Protein AF-A0A923D5C5-F1 (afdb_monomer)

Mean predicted aligned error: 6.02 Å

Secondary structure (DSSP, 8-state):
-HHHHHHHHHHHHHHHHHHHHHHHHHHHHHHHHT-GGG--HHHHHHHHHHHIIIIITTHHHHHHHHHHHHHHHHHHHHHHHHHTT-GGGHHHHHIIIIIIIIHHHHHHHHHHHHHHHHHHHHHHHHHHTTHHHHHH-

Radius of gyration: 23.1 Å; Cα contacts (8 Å, |Δi|>4): 32; chains: 1; bounding box: 54×30×65 Å

Sequence (137 aa):
MANVVENIGRVGIDMGHAFYDTLSFAGRVIMRMCDIKTYNSATRSVLLNQIYFTAVQTLPLFLIGSILFGSLLIGVVFKMIMDLGLLNYLGKILVGLLVIELAPLMTALLIALRSGSAINAEIAVMKVNREMRTLEA

Solvent-accessible surface area (backbone atoms only — not comparable to full-atom values): 7603 Å² total; per-residue (Å²): 111,68,71,59,56,49,51,52,50,48,52,52,52,52,51,52,50,53,49,50,53,52,51,54,49,52,51,53,52,56,58,47,70,70,39,76,84,58,71,42,74,68,49,50,55,52,52,51,50,50,48,43,57,62,52,58,69,42,42,66,62,50,52,56,48,48,53,56,53,47,54,53,48,51,54,53,52,50,51,54,35,54,78,69,69,43,63,94,46,45,68,61,51,48,45,52,49,48,59,64,47,44,45,54,51,54,51,53,50,51,50,50,57,56,44,53,57,50,52,52,52,52,53,51,49,37,58,75,72,42,52,64,60,66,76,75,107

Foldseek 3Di:
DVVVVVVVVVCVVVVVVVVVVVVVVVVVVVVLVPDPVCDDPVNVVVVVVLCCVLPVVCVVVVVVVCVVVLVVVLVVLVVVCVVVVNVVCSVVCSCVPVVVPVVVVVVVVSSCVVVVVVVVVVVVVCVVVVVVVVVVD

Structure (mmCIF, N/CA/C/O backbone):
data_AF-A0A923D5C5-F1
#
_entry.id   AF-A0A923D5C5-F1
#
loop_
_atom_site.group_PDB
_atom_site.id
_atom_site.type_symbol
_atom_site.label_atom_id
_atom_site.label_alt_id
_atom_site.label_comp_id
_atom_site.label_asym_id
_atom_site.label_entity_id
_atom_site.label_seq_id
_atom_site.pdbx_PDB_ins_code
_atom_site.Cartn_x
_atom_site.Cartn_y
_atom_site.Cartn_z
_atom_site.occupancy
_atom_site.B_iso_or_equiv
_atom_site.auth_seq_id
_atom_site.auth_comp_id
_atom_site.auth_asym_id
_atom_site.auth_atom_id
_atom_site.pdbx_PDB_model_num
ATOM 1 N N . MET A 1 1 ? -20.309 2.641 -39.464 1.00 61.09 1 MET A N 1
ATOM 2 C CA . MET A 1 1 ? -20.484 1.699 -38.334 1.00 61.09 1 MET A CA 1
ATOM 3 C C . MET A 1 1 ? -19.369 0.656 -38.257 1.00 61.09 1 MET A C 1
ATOM 5 O O . MET A 1 1 ? -18.892 0.427 -37.156 1.00 61.09 1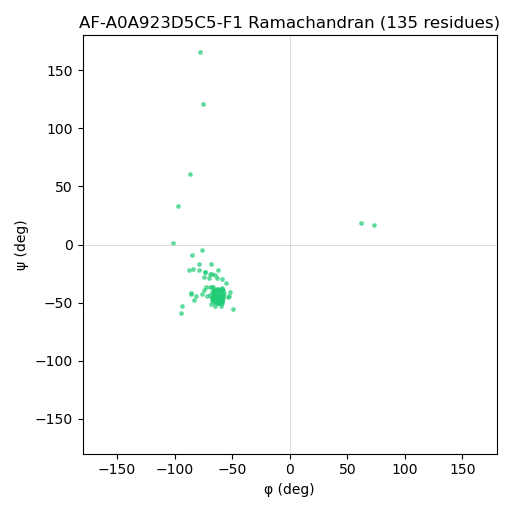 MET A O 1
ATOM 9 N N . ALA A 1 2 ? -18.890 0.096 -39.379 1.00 71.25 2 ALA A N 1
ATOM 10 C CA . ALA A 1 2 ? -17.775 -0.867 -39.396 1.00 71.25 2 ALA A CA 1
ATOM 11 C C . ALA A 1 2 ? -16.496 -0.366 -38.686 1.00 71.25 2 ALA A C 1
ATOM 13 O O . ALA A 1 2 ? -15.974 -1.061 -37.826 1.00 71.25 2 ALA A O 1
ATOM 14 N N . ASN A 1 3 ? -16.075 0.881 -38.929 1.00 81.62 3 ASN A N 1
ATOM 15 C CA . ASN A 1 3 ? -14.863 1.448 -38.310 1.00 81.62 3 ASN A CA 1
ATOM 16 C C . ASN A 1 3 ? -14.952 1.602 -36.778 1.00 81.62 3 ASN A C 1
ATOM 18 O O . ASN A 1 3 ? -13.935 1.594 -36.095 1.00 81.62 3 ASN A O 1
ATOM 22 N N . VAL A 1 4 ? -16.162 1.750 -36.223 1.00 85.19 4 VAL A N 1
ATOM 23 C CA . VAL A 1 4 ? -16.360 1.852 -34.764 1.00 85.19 4 VAL A CA 1
ATOM 24 C C . VAL A 1 4 ? -16.219 0.473 -34.125 1.00 85.19 4 VAL A C 1
ATOM 26 O O . VAL A 1 4 ? -15.550 0.332 -33.108 1.00 85.19 4 VAL A O 1
ATOM 29 N N . VAL A 1 5 ? -16.793 -0.551 -34.761 1.00 88.56 5 VAL A N 1
ATOM 30 C CA . VAL A 1 5 ? -16.665 -1.947 -34.326 1.00 88.56 5 VAL A CA 1
ATOM 31 C C . VAL A 1 5 ? -15.216 -2.427 -34.459 1.00 88.56 5 VAL A C 1
ATOM 33 O O . VAL A 1 5 ? -14.714 -3.089 -33.557 1.00 88.56 5 VAL A O 1
ATOM 36 N N . GLU A 1 6 ? -14.515 -2.033 -35.524 1.00 91.31 6 GLU A N 1
ATOM 37 C CA . GLU A 1 6 ? -13.096 -2.350 -35.714 1.00 91.31 6 GLU A CA 1
ATOM 38 C C . GLU A 1 6 ? -12.204 -1.682 -34.657 1.00 91.31 6 GLU A C 1
ATOM 40 O O . GLU A 1 6 ? -11.345 -2.344 -34.080 1.00 91.31 6 GLU A O 1
ATOM 45 N N . ASN A 1 7 ? -12.428 -0.402 -34.340 1.00 91.94 7 ASN A N 1
ATOM 46 C CA . ASN A 1 7 ? -11.662 0.280 -33.293 1.00 91.94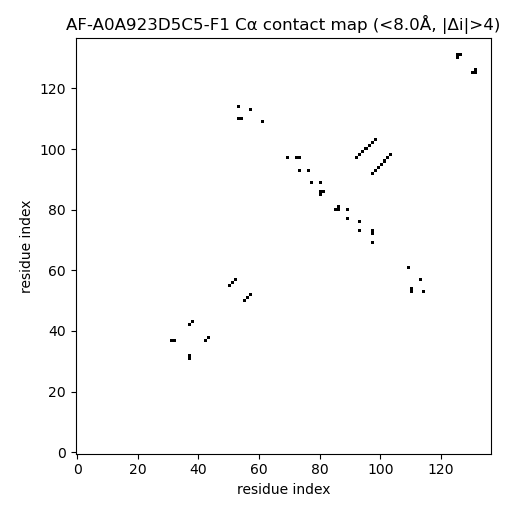 7 ASN A CA 1
ATOM 47 C C . ASN A 1 7 ? -11.903 -0.324 -31.908 1.00 91.94 7 ASN A C 1
ATOM 49 O O . ASN A 1 7 ? -10.954 -0.482 -31.145 1.00 91.94 7 ASN A O 1
ATOM 53 N N . ILE A 1 8 ? -13.144 -0.696 -31.586 1.00 91.25 8 ILE A N 1
ATOM 54 C CA . ILE A 1 8 ? -13.456 -1.374 -30.321 1.00 91.25 8 ILE A CA 1
ATOM 55 C C . ILE A 1 8 ? -12.787 -2.754 -30.278 1.00 91.25 8 ILE A C 1
ATOM 57 O O . ILE A 1 8 ? -12.203 -3.113 -29.258 1.00 91.25 8 ILE A O 1
ATOM 61 N N . GLY A 1 9 ? -12.813 -3.500 -31.388 1.00 92.00 9 GLY A N 1
ATOM 62 C CA . GLY A 1 9 ? -12.128 -4.788 -31.504 1.00 92.00 9 GLY A CA 1
ATOM 63 C C . GLY A 1 9 ? -10.615 -4.668 -31.319 1.00 92.00 9 GLY A C 1
ATOM 64 O O . GLY A 1 9 ? -10.030 -5.425 -30.549 1.00 92.00 9 GLY A O 1
ATOM 65 N N . ARG A 1 10 ? -9.991 -3.671 -31.956 1.00 93.19 10 ARG A N 1
ATOM 66 C CA . ARG A 1 10 ? -8.555 -3.384 -31.839 1.00 93.19 10 ARG A CA 1
ATOM 67 C C . ARG A 1 10 ? -8.166 -3.018 -30.408 1.00 93.19 10 ARG A C 1
ATOM 69 O O . ARG A 1 10 ? -7.289 -3.660 -29.849 1.00 93.19 10 ARG A O 1
ATOM 76 N N . VAL A 1 11 ? -8.878 -2.076 -29.783 1.00 92.88 11 VAL A N 1
ATOM 77 C CA . VAL A 1 11 ? -8.636 -1.683 -28.382 1.00 92.88 11 VAL A CA 1
ATOM 78 C C . VAL A 1 11 ? -8.828 -2.865 -27.433 1.00 92.88 11 VAL A C 1
ATOM 80 O O . VAL A 1 11 ? -8.039 -3.036 -26.511 1.00 92.88 11 VAL A O 1
ATOM 83 N N . GLY A 1 12 ? -9.844 -3.702 -27.661 1.00 93.31 12 GLY A N 1
ATOM 84 C CA . GLY A 1 12 ? -10.082 -4.892 -26.846 1.00 93.31 12 GLY A CA 1
ATOM 85 C C . GLY A 1 12 ? -8.937 -5.904 -26.926 1.00 93.31 12 GLY A C 1
ATOM 86 O O . GLY A 1 12 ? -8.487 -6.406 -25.897 1.00 93.31 12 GLY A O 1
ATOM 87 N N . ILE A 1 13 ? -8.436 -6.172 -28.135 1.00 94.50 13 ILE A N 1
ATOM 88 C CA . ILE A 1 13 ? -7.309 -7.087 -28.360 1.00 94.50 13 ILE A CA 1
ATOM 89 C C . ILE A 1 13 ? -6.014 -6.502 -27.780 1.00 94.50 13 ILE A C 1
ATOM 91 O O . ILE A 1 13 ? -5.313 -7.194 -27.041 1.00 94.50 13 ILE A O 1
ATOM 95 N N . ASP A 1 14 ? -5.734 -5.223 -28.036 1.00 94.50 14 ASP A N 1
ATOM 96 C CA . ASP A 1 14 ? -4.547 -4.532 -27.522 1.00 94.50 14 ASP A CA 1
ATOM 97 C C . ASP A 1 14 ? -4.541 -4.497 -25.986 1.00 94.50 14 ASP A C 1
ATOM 99 O O . ASP A 1 14 ? -3.515 -4.753 -25.356 1.00 94.50 14 ASP A O 1
ATOM 103 N N . MET A 1 15 ? -5.697 -4.255 -25.362 1.00 93.62 15 MET A N 1
ATOM 104 C CA . MET A 1 15 ? -5.849 -4.276 -23.906 1.00 93.62 15 MET A CA 1
ATOM 105 C C . MET A 1 15 ? -5.652 -5.684 -23.329 1.00 93.62 15 MET A C 1
ATOM 107 O O . MET A 1 15 ? -5.039 -5.828 -22.271 1.00 93.62 15 MET A O 1
ATOM 111 N N . GLY A 1 16 ? -6.106 -6.724 -24.036 1.00 95.19 16 GLY A N 1
ATOM 112 C CA . GLY A 1 16 ? -5.856 -8.119 -23.671 1.00 95.19 16 GLY A CA 1
ATOM 113 C C . GLY A 1 16 ? -4.368 -8.482 -23.705 1.00 95.19 16 GLY A C 1
ATOM 114 O O . GLY A 1 16 ? -3.851 -9.052 -22.742 1.00 95.19 16 GLY A O 1
ATOM 115 N N . HIS A 1 17 ? -3.661 -8.098 -24.772 1.00 95.44 17 HIS A N 1
ATOM 116 C CA . HIS A 1 17 ? -2.215 -8.308 -24.884 1.00 95.44 17 HIS A CA 1
ATOM 117 C C . HIS A 1 17 ? -1.436 -7.525 -23.825 1.00 95.44 17 HIS A C 1
ATOM 119 O O . HIS A 1 17 ? -0.607 -8.110 -23.131 1.00 95.44 17 HIS A O 1
ATOM 125 N N . ALA A 1 18 ? -1.763 -6.247 -23.613 1.00 93.94 18 ALA A N 1
ATOM 126 C CA . ALA A 1 18 ? -1.122 -5.429 -22.586 1.00 93.94 18 ALA A CA 1
ATOM 127 C C . ALA A 1 18 ? -1.296 -6.020 -21.175 1.00 93.94 18 ALA A C 1
ATOM 129 O O . ALA A 1 18 ? -0.367 -6.004 -20.360 1.00 93.94 18 ALA A O 1
ATOM 130 N N . PHE A 1 19 ? -2.477 -6.574 -20.885 1.00 95.19 19 PHE A N 1
ATOM 131 C CA . PHE A 1 19 ? -2.745 -7.230 -19.610 1.00 95.19 19 PHE A CA 1
ATOM 132 C C . PHE A 1 19 ? -1.918 -8.512 -19.444 1.00 95.19 19 PHE A C 1
ATOM 134 O O . PHE A 1 19 ? -1.292 -8.705 -18.399 1.00 95.19 19 PHE A O 1
ATOM 141 N N . TYR A 1 20 ? -1.856 -9.359 -20.479 1.00 96.06 20 TYR A N 1
ATOM 142 C CA . TYR A 1 20 ? -1.023 -10.565 -20.480 1.00 96.06 20 TYR A CA 1
ATOM 143 C C . TYR A 1 20 ? 0.469 -10.240 -20.315 1.00 96.06 20 TYR A C 1
ATOM 145 O O . TYR A 1 20 ? 1.157 -10.870 -19.508 1.00 96.06 20 TYR A O 1
ATOM 153 N N . ASP A 1 21 ? 0.970 -9.223 -21.015 1.00 95.75 21 ASP A N 1
ATOM 154 C CA . ASP A 1 21 ? 2.366 -8.794 -20.927 1.00 95.75 21 ASP A CA 1
ATOM 155 C C . ASP A 1 21 ? 2.711 -8.297 -19.520 1.00 95.75 21 ASP A C 1
ATOM 1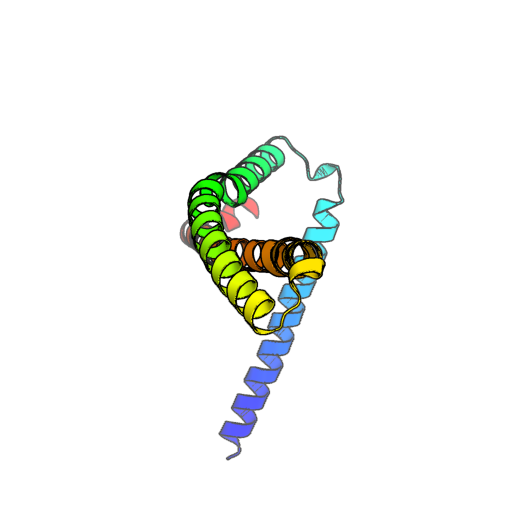57 O O . ASP A 1 21 ? 3.723 -8.707 -18.945 1.00 95.75 21 ASP A O 1
ATOM 161 N N . THR A 1 22 ? 1.829 -7.494 -18.920 1.00 94.19 22 THR A N 1
ATOM 162 C CA . THR A 1 22 ? 1.987 -7.008 -17.541 1.00 94.19 22 THR A CA 1
ATOM 163 C C . THR A 1 22 ? 1.985 -8.165 -16.541 1.00 94.19 22 THR A C 1
ATOM 165 O O . THR A 1 22 ? 2.846 -8.228 -15.661 1.00 94.19 22 THR A O 1
ATOM 168 N N . LEU A 1 23 ? 1.065 -9.123 -16.694 1.00 96.25 23 LEU A N 1
ATOM 169 C CA . LEU A 1 23 ? 0.960 -10.280 -15.807 1.00 96.25 23 LEU A CA 1
ATOM 170 C C . LEU A 1 23 ? 2.167 -11.222 -15.943 1.00 96.25 23 LEU A C 1
ATOM 172 O O . LEU A 1 23 ? 2.708 -11.686 -14.939 1.00 96.25 23 LEU A O 1
ATOM 176 N N . SER A 1 24 ? 2.641 -11.464 -17.169 1.00 96.31 24 SER A N 1
ATOM 177 C CA . SER A 1 24 ? 3.828 -12.289 -17.426 1.00 96.31 24 SER A CA 1
ATOM 178 C C . SER A 1 24 ? 5.114 -11.628 -16.918 1.00 96.31 24 SER A C 1
ATOM 180 O O . SER A 1 24 ? 6.012 -12.305 -16.410 1.00 96.31 24 SER A O 1
ATOM 182 N N . PHE A 1 25 ? 5.221 -10.300 -17.017 1.00 94.25 25 PHE A N 1
ATOM 183 C CA . PHE A 1 25 ? 6.309 -9.534 -16.418 1.00 94.25 25 PHE A CA 1
ATOM 184 C C . PHE A 1 25 ? 6.284 -9.637 -14.889 1.00 94.25 25 PHE A C 1
ATOM 186 O O . PHE A 1 25 ? 7.297 -10.010 -14.297 1.00 94.25 25 PHE A O 1
ATOM 193 N N . ALA A 1 26 ? 5.128 -9.410 -14.258 1.00 95.25 26 ALA A N 1
ATOM 194 C CA . ALA A 1 26 ? 4.972 -9.546 -12.812 1.00 95.25 26 ALA A CA 1
ATOM 195 C C . ALA A 1 26 ? 5.338 -10.960 -12.326 1.00 95.25 26 ALA A C 1
ATOM 197 O O . ALA A 1 26 ? 6.092 -11.108 -11.365 1.00 95.25 26 ALA A O 1
ATOM 198 N N . GLY A 1 27 ? 4.890 -12.002 -13.036 1.00 95.19 27 GLY A N 1
ATOM 199 C CA . GLY A 1 27 ? 5.242 -13.391 -12.738 1.00 95.19 27 GLY A CA 1
ATOM 200 C C . GLY A 1 27 ? 6.750 -13.655 -12.804 1.00 95.19 27 GLY A C 1
ATOM 201 O O . GLY A 1 27 ? 7.310 -14.262 -11.892 1.00 95.19 27 GLY A O 1
ATOM 202 N N . ARG A 1 28 ? 7.439 -13.141 -13.834 1.00 93.69 28 ARG A N 1
ATOM 203 C CA . ARG A 1 28 ? 8.907 -13.237 -13.947 1.00 93.69 28 ARG A CA 1
ATOM 204 C C . ARG A 1 28 ? 9.624 -12.544 -12.787 1.00 93.69 28 ARG A C 1
ATOM 206 O O . ARG A 1 28 ? 10.575 -13.110 -12.252 1.00 93.69 28 ARG A O 1
ATOM 213 N N . VAL A 1 29 ? 9.164 -11.360 -12.378 1.00 91.69 29 VAL A N 1
ATOM 214 C CA . VAL A 1 29 ? 9.732 -10.621 -11.238 1.00 91.69 29 VAL A CA 1
ATOM 215 C C . VAL A 1 29 ? 9.558 -11.407 -9.938 1.00 91.69 29 VAL A C 1
ATOM 217 O O . VAL A 1 29 ? 10.538 -11.596 -9.223 1.00 91.69 29 VAL A O 1
ATOM 220 N N . ILE A 1 30 ? 8.360 -11.933 -9.664 1.00 93.25 30 ILE A N 1
ATOM 221 C CA . ILE A 1 30 ? 8.083 -12.727 -8.454 1.00 93.25 30 ILE A CA 1
ATOM 222 C C . ILE A 1 30 ? 8.991 -13.958 -8.392 1.00 93.25 30 ILE A C 1
ATOM 224 O O . ILE A 1 30 ? 9.645 -14.191 -7.377 1.00 93.25 30 ILE A O 1
ATOM 228 N N . MET A 1 31 ? 9.100 -14.707 -9.494 1.00 92.31 31 MET A N 1
ATOM 229 C CA . MET A 1 31 ? 9.983 -15.877 -9.561 1.00 92.31 31 MET A CA 1
ATOM 230 C C . MET A 1 31 ? 11.443 -15.499 -9.283 1.00 92.31 31 MET A C 1
ATOM 232 O O . MET A 1 31 ? 12.145 -16.208 -8.565 1.00 92.31 31 MET A O 1
ATOM 236 N N . ARG A 1 32 ? 11.898 -14.347 -9.789 1.00 89.50 32 ARG A N 1
ATOM 237 C CA . ARG A 1 32 ? 13.272 -13.873 -9.586 1.00 89.50 32 ARG A CA 1
ATOM 238 C C . ARG A 1 32 ? 13.533 -13.340 -8.179 1.00 89.50 32 ARG A C 1
ATOM 240 O O . ARG A 1 32 ? 14.663 -13.428 -7.701 1.00 89.50 32 ARG A O 1
ATOM 247 N N . MET A 1 33 ? 12.511 -12.826 -7.499 1.00 88.75 33 MET A N 1
ATOM 248 C CA . MET A 1 33 ? 12.591 -12.437 -6.088 1.00 88.75 33 MET A CA 1
ATOM 249 C C . MET A 1 33 ? 12.775 -13.644 -5.158 1.00 88.75 33 MET A C 1
ATOM 251 O O . MET A 1 33 ? 13.331 -13.484 -4.072 1.00 88.75 33 MET A O 1
ATOM 255 N N . CYS A 1 34 ? 12.352 -14.844 -5.567 1.00 87.88 34 CYS A N 1
ATOM 256 C CA . CYS A 1 34 ? 12.578 -16.078 -4.809 1.00 87.88 34 CYS A CA 1
ATOM 257 C C . CYS A 1 34 ? 13.999 -16.651 -4.973 1.00 87.88 34 CYS A C 1
ATOM 259 O O . CYS A 1 34 ? 14.425 -17.461 -4.151 1.00 87.88 34 CYS A O 1
ATOM 261 N N . ASP A 1 35 ? 14.757 -16.231 -5.991 1.00 90.12 35 ASP A N 1
ATOM 262 C CA . ASP A 1 35 ? 16.139 -16.673 -6.188 1.00 90.12 35 ASP A CA 1
ATOM 263 C C . ASP A 1 35 ? 17.093 -15.996 -5.192 1.00 90.12 35 ASP A C 1
ATOM 265 O O . ASP A 1 35 ? 17.286 -14.779 -5.206 1.00 90.12 35 ASP A O 1
ATOM 269 N N . ILE A 1 36 ? 17.798 -16.796 -4.385 1.00 79.69 36 ILE A N 1
ATOM 270 C CA . ILE A 1 36 ? 18.765 -16.293 -3.390 1.00 79.69 36 ILE A CA 1
ATOM 271 C C . ILE A 1 36 ? 19.892 -15.462 -4.034 1.00 79.69 36 ILE A C 1
ATOM 273 O O . ILE A 1 36 ? 20.420 -14.530 -3.431 1.00 79.69 36 ILE A O 1
ATOM 277 N N . LYS A 1 37 ? 20.234 -15.770 -5.294 1.00 82.62 37 LYS A N 1
ATOM 278 C CA . LYS A 1 37 ? 21.289 -15.096 -6.070 1.00 82.62 37 LYS A CA 1
ATOM 279 C C . LYS A 1 37 ? 20.940 -13.648 -6.426 1.00 82.62 37 LYS A C 1
ATOM 281 O O . LYS A 1 37 ? 21.834 -12.883 -6.774 1.00 82.62 37 LYS A O 1
ATOM 286 N N . THR A 1 38 ? 19.667 -13.270 -6.331 1.00 83.06 38 THR A N 1
ATOM 287 C CA . THR A 1 38 ? 19.183 -11.913 -6.615 1.00 83.06 38 THR A CA 1
ATOM 288 C C . THR A 1 38 ? 19.568 -10.921 -5.506 1.00 83.06 38 THR A C 1
ATOM 290 O O . THR A 1 38 ? 19.710 -9.724 -5.761 1.00 83.06 38 THR A O 1
ATOM 293 N N . TYR A 1 39 ? 19.812 -11.396 -4.278 1.00 84.75 39 TYR A N 1
ATOM 294 C CA . TYR A 1 39 ? 20.075 -10.560 -3.099 1.00 84.75 39 TYR A CA 1
ATOM 295 C C . TYR A 1 39 ? 21.558 -10.180 -2.940 1.00 84.75 39 TYR A C 1
ATOM 297 O O . TYR A 1 39 ? 22.199 -10.488 -1.936 1.00 84.75 39 TYR A O 1
ATOM 305 N N . ASN A 1 40 ? 22.110 -9.472 -3.927 1.00 88.62 40 ASN A N 1
ATOM 306 C CA . ASN A 1 40 ? 23.432 -8.849 -3.820 1.00 88.62 40 ASN A CA 1
ATOM 307 C C . ASN A 1 40 ? 23.377 -7.544 -2.985 1.00 88.62 40 ASN A C 1
ATOM 309 O O . ASN A 1 40 ? 22.308 -6.978 -2.750 1.00 88.62 40 ASN A O 1
ATOM 313 N N . SER A 1 41 ? 24.536 -7.028 -2.564 1.00 89.50 41 SER A N 1
ATOM 314 C CA . SER A 1 41 ? 24.686 -5.769 -1.818 1.00 89.50 41 SER A CA 1
ATOM 315 C C . SER A 1 41 ? 23.987 -4.585 -2.506 1.00 89.50 41 SER A C 1
ATOM 317 O O . SER A 1 41 ? 23.289 -3.814 -1.847 1.00 89.50 41 SER A O 1
ATOM 319 N N . ALA A 1 42 ? 24.094 -4.493 -3.838 1.00 87.81 42 ALA A N 1
ATOM 320 C CA . ALA A 1 42 ? 23.413 -3.469 -4.631 1.00 87.81 42 ALA A CA 1
ATOM 321 C C . ALA A 1 42 ? 21.881 -3.577 -4.519 1.00 87.81 42 ALA A C 1
ATOM 323 O O . ALA A 1 42 ? 21.222 -2.607 -4.150 1.00 87.81 42 ALA A O 1
ATOM 324 N N . THR A 1 43 ? 21.320 -4.774 -4.734 1.00 89.19 43 THR A N 1
ATOM 325 C CA . THR A 1 43 ? 19.878 -5.038 -4.597 1.00 89.19 43 THR A CA 1
ATOM 326 C C . THR A 1 43 ? 19.380 -4.692 -3.198 1.00 89.19 43 THR A C 1
ATOM 328 O O . THR A 1 43 ? 18.335 -4.066 -3.046 1.00 89.19 43 THR A O 1
ATOM 331 N N . ARG A 1 44 ? 20.146 -5.040 -2.157 1.00 89.25 44 ARG A N 1
ATOM 332 C CA . ARG A 1 44 ? 19.788 -4.719 -0.771 1.00 89.25 44 ARG A CA 1
ATOM 333 C C . ARG A 1 44 ? 19.719 -3.212 -0.535 1.00 89.25 44 ARG A C 1
ATOM 335 O O . ARG A 1 44 ? 18.792 -2.752 0.124 1.00 89.25 44 ARG A O 1
ATOM 342 N N . SER A 1 45 ? 20.665 -2.445 -1.076 1.00 92.81 45 SER A N 1
ATOM 343 C CA . SER A 1 45 ? 20.638 -0.985 -0.958 1.00 92.81 45 SER A CA 1
ATOM 344 C C . SER A 1 45 ? 19.415 -0.379 -1.649 1.00 92.81 45 SER A C 1
ATOM 346 O O . SER A 1 45 ? 18.780 0.505 -1.079 1.00 92.81 45 SER A O 1
ATOM 348 N N . VAL A 1 46 ? 19.057 -0.870 -2.839 1.00 90.88 46 VAL A N 1
ATOM 349 C CA . VAL A 1 46 ? 17.860 -0.415 -3.567 1.00 90.88 46 VAL A CA 1
ATOM 350 C C . VAL A 1 46 ? 16.585 -0.760 -2.793 1.00 90.88 46 VAL A C 1
ATOM 352 O O . VAL A 1 46 ? 15.737 0.106 -2.603 1.00 90.88 46 VAL A O 1
ATOM 355 N N . LEU A 1 47 ? 16.469 -1.984 -2.267 1.00 91.19 47 LEU A N 1
ATOM 356 C CA . LEU A 1 47 ? 15.314 -2.403 -1.464 1.00 91.19 47 LEU A CA 1
ATOM 357 C C . LEU A 1 47 ? 15.123 -1.528 -0.219 1.00 91.19 47 LEU A C 1
ATOM 359 O O . LEU A 1 47 ? 14.002 -1.120 0.078 1.00 91.19 47 LEU A O 1
ATOM 363 N N . LEU A 1 48 ? 16.207 -1.209 0.494 1.00 93.12 48 LEU A N 1
ATOM 364 C CA . LEU A 1 48 ? 16.145 -0.335 1.668 1.00 93.12 48 LEU A CA 1
ATOM 365 C C . LEU A 1 48 ? 15.681 1.077 1.303 1.00 93.12 48 LEU A C 1
ATOM 367 O O . LEU A 1 48 ? 14.818 1.626 1.990 1.00 93.12 48 LEU A O 1
ATOM 371 N N . ASN A 1 49 ? 16.196 1.636 0.205 1.00 91.50 49 ASN A N 1
ATOM 372 C CA . ASN A 1 49 ? 15.753 2.936 -0.293 1.00 91.50 49 ASN A CA 1
ATOM 373 C C . ASN A 1 49 ? 14.269 2.911 -0.674 1.00 91.50 49 ASN A C 1
ATOM 375 O O . ASN A 1 49 ? 13.539 3.825 -0.294 1.00 91.50 49 ASN A O 1
ATOM 379 N N . GLN A 1 50 ? 13.794 1.843 -1.323 1.00 91.44 50 GLN A N 1
ATOM 380 C CA . GLN A 1 50 ? 12.387 1.713 -1.696 1.00 91.44 50 GLN A CA 1
ATOM 381 C C . GLN A 1 50 ? 11.469 1.622 -0.472 1.00 91.44 50 GLN A C 1
ATOM 383 O O . GLN A 1 50 ? 10.413 2.253 -0.450 1.00 91.44 50 GLN A O 1
ATOM 388 N N . ILE A 1 51 ? 11.865 0.874 0.565 1.00 91.31 51 ILE A N 1
ATOM 389 C CA . ILE A 1 51 ? 11.110 0.774 1.824 1.00 91.31 51 ILE A CA 1
ATOM 390 C C . ILE A 1 51 ? 11.081 2.128 2.538 1.00 91.31 51 ILE A C 1
ATOM 392 O O . ILE A 1 51 ? 10.016 2.574 2.971 1.00 91.31 51 ILE A O 1
ATOM 396 N N . TYR A 1 52 ? 12.227 2.804 2.638 1.00 91.88 52 TYR A N 1
ATOM 397 C CA . TYR A 1 52 ? 12.320 4.124 3.257 1.00 91.88 52 TYR A CA 1
ATOM 398 C C . TYR A 1 52 ? 11.450 5.148 2.524 1.00 91.88 52 TYR A C 1
ATOM 400 O O . TYR A 1 52 ? 10.637 5.839 3.147 1.00 91.88 52 TYR A O 1
ATOM 408 N N . PHE A 1 53 ? 11.576 5.199 1.197 1.00 87.75 53 PHE A N 1
ATOM 409 C CA . PHE A 1 53 ? 10.787 6.079 0.358 1.00 87.75 53 PHE A CA 1
ATOM 410 C C . PHE A 1 53 ? 9.306 5.776 0.529 1.00 87.75 53 PHE A C 1
ATOM 412 O O . PHE A 1 53 ? 8.569 6.680 0.885 1.00 87.75 53 PHE A O 1
ATOM 419 N N . THR A 1 54 ? 8.874 4.524 0.371 1.00 88.44 54 THR A N 1
ATOM 420 C CA . THR A 1 54 ? 7.456 4.124 0.362 1.00 88.44 54 THR A CA 1
ATOM 421 C C . THR A 1 54 ? 6.789 4.270 1.731 1.00 88.44 54 THR A C 1
ATOM 423 O O . THR A 1 54 ? 5.744 4.912 1.831 1.00 88.44 54 THR A O 1
ATOM 426 N N . ALA A 1 55 ? 7.387 3.718 2.790 1.00 87.19 55 ALA A N 1
ATOM 427 C CA . ALA A 1 55 ? 6.759 3.622 4.107 1.00 87.19 55 ALA A CA 1
ATOM 428 C C . ALA A 1 55 ? 7.116 4.800 5.024 1.00 87.19 55 ALA A C 1
ATOM 430 O O . ALA A 1 55 ? 6.233 5.474 5.553 1.00 87.19 55 ALA A O 1
ATOM 431 N N . VAL A 1 56 ? 8.410 5.081 5.200 1.00 91.56 56 VAL A N 1
ATOM 432 C CA . VAL A 1 56 ? 8.876 6.015 6.239 1.00 91.56 56 VAL A CA 1
ATOM 433 C C . VAL A 1 56 ? 8.533 7.458 5.883 1.00 91.56 56 VAL A C 1
ATOM 435 O O . VAL A 1 56 ? 8.014 8.190 6.722 1.00 91.56 56 VAL A O 1
ATOM 438 N N . GLN A 1 57 ? 8.741 7.869 4.632 1.00 90.31 57 GLN A N 1
ATOM 439 C CA . GLN A 1 57 ? 8.442 9.244 4.219 1.00 90.31 57 GLN A CA 1
ATOM 440 C C . GLN A 1 57 ? 6.939 9.572 4.185 1.00 90.31 57 GLN A C 1
ATOM 442 O O . GLN A 1 57 ? 6.577 10.738 4.313 1.00 90.31 57 GLN A O 1
ATOM 447 N N . THR A 1 58 ? 6.054 8.579 4.016 1.00 88.94 58 THR A N 1
ATOM 448 C CA . THR A 1 58 ? 4.591 8.804 4.089 1.00 88.94 58 THR A CA 1
ATOM 449 C C . THR A 1 58 ? 4.089 8.892 5.525 1.00 88.94 58 THR A C 1
ATOM 451 O O . THR A 1 58 ? 3.039 9.487 5.763 1.00 88.94 58 THR A O 1
ATOM 454 N N . LEU A 1 59 ? 4.831 8.343 6.491 1.00 91.38 59 LEU A N 1
ATOM 455 C CA . LEU A 1 59 ? 4.382 8.212 7.874 1.00 91.38 59 LEU A CA 1
ATOM 456 C C . LEU A 1 59 ? 3.881 9.530 8.500 1.00 91.38 59 LEU A C 1
ATOM 458 O O . LEU A 1 59 ? 2.808 9.502 9.099 1.00 91.38 59 LEU A O 1
ATOM 462 N N . PRO A 1 60 ? 4.547 10.694 8.336 1.00 92.25 60 PRO A N 1
ATOM 463 C CA . PRO A 1 60 ? 4.059 11.947 8.919 1.00 92.25 60 PRO A CA 1
ATOM 464 C C . PRO A 1 60 ? 2.682 12.359 8.383 1.00 92.25 60 PRO A C 1
ATOM 466 O O . PRO A 1 60 ? 1.792 12.704 9.159 1.00 92.25 60 PRO A O 1
ATOM 469 N N . LEU A 1 61 ? 2.483 12.267 7.063 1.00 90.44 61 LEU A N 1
ATOM 470 C CA . LEU A 1 61 ? 1.203 12.575 6.423 1.00 90.44 61 LEU A CA 1
ATOM 471 C C . LEU A 1 61 ? 0.119 11.585 6.867 1.00 90.44 61 LEU A C 1
ATOM 473 O O . LEU A 1 61 ? -1.001 11.987 7.182 1.00 90.44 61 LEU A O 1
ATOM 477 N N . PHE A 1 62 ? 0.469 10.299 6.930 1.00 91.81 62 PHE A N 1
ATOM 478 C CA . PHE A 1 62 ? -0.431 9.239 7.369 1.00 91.81 62 PHE A CA 1
ATOM 479 C C . PHE A 1 62 ? -0.886 9.430 8.819 1.00 91.81 62 PHE A C 1
ATOM 481 O O . PHE A 1 62 ? -2.072 9.286 9.101 1.00 91.81 62 PHE A O 1
ATOM 488 N N . LEU A 1 63 ? 0.020 9.787 9.733 1.00 93.06 63 LEU A N 1
ATOM 489 C CA . LEU A 1 63 ? -0.303 10.004 11.144 1.00 93.06 63 LEU A CA 1
ATOM 490 C C . LEU A 1 63 ? -1.242 11.197 11.335 1.00 93.06 63 LEU A C 1
ATOM 492 O O . LEU A 1 63 ? -2.258 11.069 12.015 1.00 93.06 63 LEU A O 1
ATOM 496 N N . ILE A 1 64 ? -0.942 12.334 10.699 1.00 95.12 64 ILE A N 1
ATOM 497 C CA . ILE A 1 64 ? -1.790 13.533 10.781 1.00 95.12 64 ILE A CA 1
ATOM 498 C C . ILE A 1 64 ? -3.182 13.231 10.213 1.00 95.12 64 ILE A 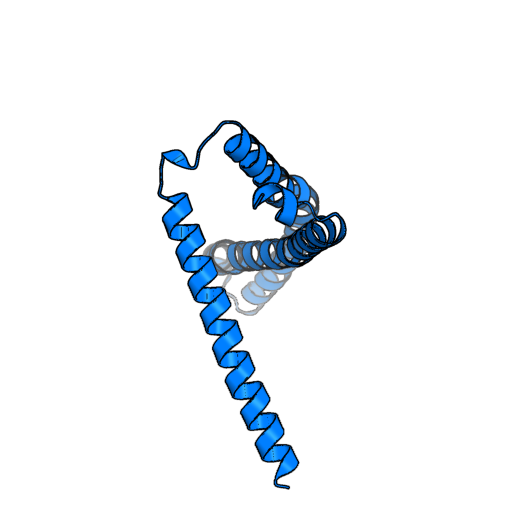C 1
ATOM 500 O O . ILE A 1 64 ? -4.189 13.514 10.863 1.00 95.12 64 ILE A O 1
ATOM 504 N N . GLY A 1 65 ? -3.243 12.599 9.037 1.00 92.62 65 GLY A N 1
ATOM 505 C CA . GLY A 1 65 ? -4.503 12.183 8.427 1.00 92.62 65 GLY A CA 1
ATOM 506 C C . GLY A 1 65 ? -5.284 11.223 9.323 1.00 92.62 65 GLY A C 1
ATOM 507 O O . GLY A 1 65 ? -6.457 11.456 9.595 1.00 92.62 65 GLY A O 1
ATOM 508 N N . SER A 1 66 ? -4.632 10.188 9.852 1.00 92.50 66 SER A N 1
ATOM 509 C CA . SER A 1 66 ? -5.280 9.169 10.685 1.00 92.50 66 SER A CA 1
ATOM 510 C C . SER A 1 66 ? -5.847 9.738 11.983 1.00 92.50 66 SER A C 1
ATOM 512 O O . SER A 1 66 ? -6.936 9.343 12.387 1.00 92.50 66 SER A O 1
ATOM 514 N N . ILE A 1 67 ? -5.162 10.691 12.622 1.00 93.69 67 ILE A N 1
ATOM 515 C CA . ILE A 1 67 ? -5.673 11.357 13.829 1.00 93.69 67 ILE A CA 1
ATOM 516 C C . ILE A 1 67 ? -6.914 12.192 13.497 1.00 93.69 67 ILE A C 1
ATOM 518 O O . ILE A 1 67 ? -7.921 12.101 14.200 1.00 93.69 67 ILE A O 1
ATOM 522 N N . LEU A 1 68 ? -6.867 12.976 12.416 1.00 94.75 68 LEU A N 1
ATOM 523 C CA . LEU A 1 68 ? -7.985 13.825 11.999 1.00 94.75 68 LEU A CA 1
ATOM 524 C C . LEU A 1 68 ? -9.207 12.994 11.587 1.00 94.75 68 LEU A C 1
ATOM 526 O O . LEU A 1 68 ? -10.297 13.188 12.126 1.00 94.75 68 LEU A O 1
ATOM 530 N N . PHE A 1 69 ? -9.022 12.038 10.675 1.00 93.31 69 PHE A N 1
ATOM 531 C CA . PHE A 1 69 ? -10.093 11.159 10.208 1.00 93.31 69 PHE A CA 1
ATOM 532 C C . PHE A 1 69 ? -10.608 10.246 11.323 1.00 93.31 69 PHE A C 1
ATOM 534 O O . PHE A 1 69 ? -11.817 10.083 11.463 1.00 93.31 69 PHE A O 1
ATOM 541 N N . GLY A 1 70 ? -9.719 9.688 12.148 1.00 93.12 70 GLY A N 1
ATOM 542 C CA . GLY A 1 70 ? -10.091 8.825 13.267 1.00 93.12 70 GLY A CA 1
ATOM 543 C C . GLY A 1 70 ? -10.936 9.557 14.305 1.00 93.12 70 GLY A C 1
ATOM 544 O O . GLY A 1 70 ? -12.008 9.075 14.662 1.00 93.12 70 GLY A O 1
ATOM 545 N N . SER A 1 71 ? -10.510 10.748 14.735 1.00 94.06 71 SER A N 1
ATOM 546 C CA . SER A 1 71 ? -11.268 11.578 15.683 1.00 94.06 71 SER A CA 1
ATOM 547 C C . SER A 1 71 ? -12.662 11.929 15.150 1.00 94.06 71 SER A C 1
ATOM 549 O O . SER A 1 71 ? -13.665 11.761 15.848 1.00 94.06 71 SER A O 1
ATOM 551 N N . LEU A 1 72 ? -12.741 12.328 13.875 1.00 95.38 72 LEU A N 1
ATOM 552 C CA . LEU A 1 72 ? -14.005 12.625 13.204 1.00 95.38 72 LEU A CA 1
ATOM 553 C C . LEU A 1 72 ? -14.940 11.405 13.187 1.00 95.38 72 LEU A C 1
ATOM 555 O O . LEU A 1 72 ? -16.104 11.508 13.577 1.00 95.38 72 LEU A O 1
ATOM 559 N N . LEU A 1 73 ? -14.435 10.245 12.759 1.00 94.62 73 LEU A N 1
ATOM 560 C CA . LEU A 1 73 ? -15.227 9.020 12.648 1.00 94.62 73 LEU A CA 1
ATOM 561 C C . LEU A 1 73 ? -15.708 8.517 14.008 1.00 94.62 73 LEU A C 1
ATOM 563 O O . LEU A 1 73 ? -16.861 8.108 14.122 1.00 94.62 73 LEU A O 1
ATOM 567 N N . ILE A 1 74 ? -14.870 8.595 15.045 1.00 94.56 74 ILE A N 1
ATOM 568 C CA . ILE A 1 74 ? -15.271 8.248 16.413 1.00 94.56 74 ILE A CA 1
ATOM 569 C C . ILE A 1 74 ? -16.453 9.115 16.849 1.00 94.56 74 ILE A C 1
ATOM 571 O O . ILE A 1 74 ? -17.433 8.575 17.354 1.00 94.56 74 ILE A O 1
ATOM 575 N N . GLY A 1 75 ? -16.406 10.430 16.616 1.00 94.62 75 GLY A N 1
ATOM 576 C CA . GLY A 1 75 ? -17.502 11.336 16.969 1.00 94.62 75 GLY A CA 1
ATOM 577 C C . GLY A 1 75 ? -18.814 11.003 16.249 1.00 94.62 75 GLY A C 1
ATOM 578 O O . GLY A 1 75 ? -19.874 10.967 16.877 1.00 94.62 75 GLY A O 1
ATOM 579 N N . VAL A 1 76 ? -18.745 10.701 14.948 1.00 94.69 76 VAL A N 1
ATOM 580 C CA . VAL A 1 76 ? -19.919 10.316 14.143 1.00 94.69 76 VAL A CA 1
ATOM 581 C C . VAL A 1 76 ? -20.513 8.991 14.627 1.00 94.69 76 VAL A C 1
ATOM 583 O O . VAL A 1 76 ? -21.718 8.907 14.867 1.00 94.69 76 VAL A O 1
ATOM 586 N N . VAL A 1 77 ? -19.676 7.969 14.817 1.00 94.50 77 VAL A N 1
ATOM 587 C CA . VAL A 1 77 ? -20.105 6.635 15.264 1.00 94.50 77 VAL A CA 1
ATOM 588 C C . VAL A 1 77 ? -20.651 6.684 16.690 1.00 94.50 77 VAL A C 1
ATOM 590 O O . VAL A 1 77 ? -21.678 6.074 16.975 1.00 94.50 77 VAL A O 1
ATOM 593 N N . PHE A 1 78 ? -20.015 7.448 17.580 1.00 94.50 78 PHE A N 1
ATOM 594 C CA . PHE A 1 78 ? -20.486 7.642 18.948 1.00 94.50 78 PHE A CA 1
ATOM 595 C C . PHE A 1 78 ? -21.895 8.237 18.978 1.00 94.50 78 PHE A C 1
ATOM 597 O O . PHE A 1 78 ? -22.778 7.682 19.631 1.00 94.50 78 PHE A O 1
ATOM 604 N N . LYS A 1 79 ? -22.125 9.325 18.229 1.00 94.62 79 LYS A N 1
ATOM 605 C CA . LYS A 1 79 ? -23.446 9.958 18.143 1.00 94.62 79 LYS A CA 1
ATOM 606 C C . LYS A 1 79 ? -24.492 8.987 17.593 1.00 94.62 79 LYS A C 1
ATOM 608 O O . LYS A 1 79 ? -25.550 8.836 18.190 1.00 94.62 79 LYS A O 1
ATOM 613 N N . MET A 1 80 ? -24.158 8.267 16.522 1.00 94.12 80 MET A N 1
ATOM 614 C CA . MET A 1 80 ? -25.042 7.261 15.929 1.00 94.12 80 MET A CA 1
ATOM 615 C C . MET A 1 80 ? -25.438 6.168 16.934 1.00 94.12 80 MET A C 1
ATOM 617 O O . MET A 1 80 ? -26.605 5.802 17.020 1.00 94.12 80 MET A O 1
ATOM 621 N N . ILE A 1 81 ? -24.490 5.648 17.718 1.00 94.56 81 ILE A N 1
ATOM 622 C CA . ILE A 1 81 ? -24.759 4.592 18.708 1.00 94.56 81 ILE A CA 1
ATOM 623 C C . ILE A 1 81 ? -25.594 5.118 19.879 1.00 94.56 81 ILE A C 1
ATOM 625 O O . ILE A 1 81 ? -26.452 4.393 20.390 1.00 94.56 81 ILE A O 1
ATOM 629 N N . MET A 1 82 ? -25.357 6.364 20.297 1.00 94.25 82 MET A N 1
ATOM 6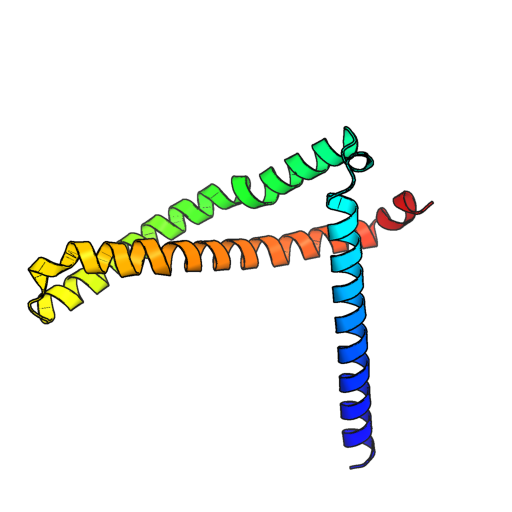30 C CA . MET A 1 82 ? -26.145 7.031 21.331 1.00 94.25 82 MET A CA 1
ATOM 631 C C . MET A 1 82 ? -27.604 7.201 20.890 1.00 94.25 82 MET A C 1
ATOM 633 O O . MET A 1 82 ? -28.500 6.832 21.645 1.00 94.25 82 MET A O 1
ATOM 637 N N . ASP A 1 83 ? -27.836 7.665 19.659 1.00 93.94 83 ASP A N 1
ATOM 638 C CA . ASP A 1 83 ? -29.180 7.850 19.093 1.00 93.94 83 ASP A CA 1
ATOM 639 C C . ASP A 1 83 ? -29.945 6.516 18.968 1.00 93.94 83 ASP A C 1
ATOM 641 O O . ASP A 1 83 ? -31.168 6.478 19.080 1.00 93.94 83 ASP A O 1
ATOM 645 N N . LEU A 1 84 ? -29.226 5.402 18.793 1.00 93.25 84 LEU A N 1
ATOM 646 C CA . LEU A 1 84 ? -29.794 4.051 18.749 1.00 93.25 84 LEU A CA 1
ATOM 647 C C . LEU A 1 84 ? -29.995 3.414 20.139 1.00 93.25 84 LEU A C 1
ATOM 649 O O . LEU A 1 84 ? -30.590 2.342 20.232 1.00 93.25 84 LEU A O 1
ATOM 653 N N . GLY A 1 85 ? -29.491 4.021 21.218 1.00 93.12 85 GLY A N 1
ATOM 654 C CA . GLY A 1 85 ? -29.564 3.464 22.575 1.00 93.12 85 GLY A CA 1
ATOM 655 C C . GLY A 1 85 ? -28.633 2.268 22.831 1.00 93.12 85 GLY A C 1
ATOM 656 O O . GLY A 1 85 ? -28.812 1.540 23.805 1.00 93.12 85 GLY A O 1
ATOM 657 N N . LEU A 1 86 ? -27.618 2.048 21.984 1.00 93.56 86 LEU A N 1
ATOM 658 C CA . LEU A 1 86 ? -26.726 0.876 22.020 1.00 93.56 86 LEU A CA 1
ATOM 659 C C . LEU A 1 86 ? -25.399 1.134 22.763 1.00 93.56 86 LEU A C 1
ATOM 661 O O . LEU A 1 86 ? -24.368 0.547 22.432 1.00 93.56 86 LEU A O 1
ATOM 665 N N . LEU A 1 87 ? -25.392 1.980 23.797 1.00 92.06 87 LEU A N 1
ATOM 666 C CA . LEU A 1 87 ? -24.161 2.387 24.502 1.00 92.06 87 LEU A CA 1
ATOM 667 C C . LEU A 1 87 ? -23.337 1.203 25.044 1.00 92.06 87 LEU A C 1
ATOM 669 O O . LEU A 1 87 ? -22.108 1.240 25.001 1.00 92.06 87 LEU A O 1
ATOM 673 N N . ASN A 1 88 ? -23.993 0.112 25.452 1.00 94.19 88 ASN A N 1
ATOM 674 C CA . ASN A 1 88 ? -23.330 -1.118 25.912 1.00 94.19 88 ASN A CA 1
ATOM 675 C C . ASN A 1 88 ? -22.464 -1.794 24.828 1.00 94.19 88 ASN A C 1
ATOM 677 O O . ASN A 1 88 ? -21.557 -2.558 25.147 1.00 94.19 88 ASN A O 1
ATOM 681 N N . TYR A 1 89 ? -22.724 -1.514 23.547 1.00 93.31 89 TYR A N 1
ATOM 682 C CA . TYR A 1 89 ? -21.995 -2.073 22.406 1.0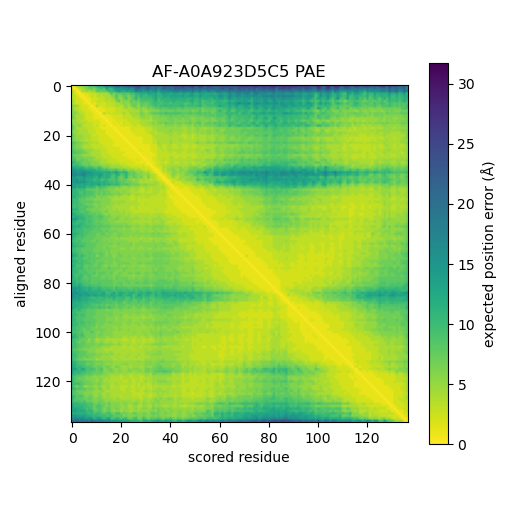0 93.31 89 TYR A CA 1
ATOM 683 C C . TYR A 1 89 ? -20.972 -1.106 21.806 1.00 93.31 89 TYR A C 1
ATOM 685 O O . TYR A 1 89 ? -20.286 -1.483 20.854 1.00 93.31 89 TYR A O 1
ATOM 693 N N . LEU A 1 90 ? -20.827 0.102 22.367 1.00 91.75 90 LEU A N 1
ATOM 694 C CA . LEU A 1 90 ? -19.972 1.161 21.829 1.00 91.75 90 LEU A CA 1
ATOM 695 C C . LEU A 1 90 ? -18.563 0.654 21.512 1.00 91.75 90 LEU A C 1
ATOM 697 O O . LEU A 1 90 ? -18.126 0.742 20.371 1.00 91.75 90 LEU A O 1
ATOM 701 N N . GLY A 1 91 ? -17.881 0.057 22.494 1.00 92.06 91 GLY A N 1
ATOM 702 C CA . GLY A 1 91 ? -16.512 -0.433 22.314 1.00 92.06 91 GLY A CA 1
ATOM 703 C C . GLY A 1 91 ? -16.398 -1.526 21.248 1.00 92.06 91 GLY A C 1
ATOM 704 O O . GLY A 1 91 ? -15.481 -1.496 20.431 1.00 92.06 91 GLY A O 1
ATOM 705 N N . LYS A 1 92 ? -17.359 -2.459 21.201 1.00 94.69 92 LYS A N 1
ATOM 706 C CA . LYS A 1 92 ? -17.358 -3.559 20.225 1.00 94.69 92 LYS A CA 1
ATOM 707 C C . LYS A 1 92 ? -17.536 -3.043 18.798 1.00 94.69 92 LYS A C 1
ATOM 709 O O . LYS A 1 92 ? -16.830 -3.493 17.902 1.00 94.69 92 LYS A O 1
ATOM 714 N N . ILE A 1 93 ? -18.454 -2.097 18.598 1.00 93.62 93 ILE A N 1
ATOM 715 C CA . ILE A 1 93 ? -18.705 -1.492 17.285 1.00 93.62 93 ILE A CA 1
ATOM 716 C C . ILE A 1 93 ? -17.517 -0.624 16.874 1.00 93.62 93 ILE A C 1
ATOM 718 O O . ILE A 1 93 ? -17.069 -0.715 15.736 1.00 93.62 93 ILE A O 1
ATOM 722 N N . LEU A 1 94 ? -16.969 0.170 17.796 1.00 94.12 94 LEU A N 1
ATOM 723 C CA . LEU A 1 94 ? -15.847 1.058 17.512 1.00 94.12 94 LEU A CA 1
ATOM 724 C C . LEU A 1 94 ? -14.605 0.269 17.081 1.00 94.12 94 LEU A C 1
ATOM 726 O O . LEU A 1 94 ? -14.012 0.579 16.054 1.00 94.12 94 LEU A O 1
ATOM 730 N N . VAL A 1 95 ? -14.244 -0.788 17.815 1.00 95.12 95 VAL A N 1
ATOM 731 C CA . VAL A 1 95 ? -13.110 -1.651 17.452 1.00 95.12 95 VAL A CA 1
ATOM 732 C C . VAL A 1 95 ? -13.397 -2.413 16.159 1.00 95.12 95 VAL A C 1
ATOM 734 O O . VAL A 1 95 ? -12.567 -2.402 15.254 1.00 95.12 95 VAL A 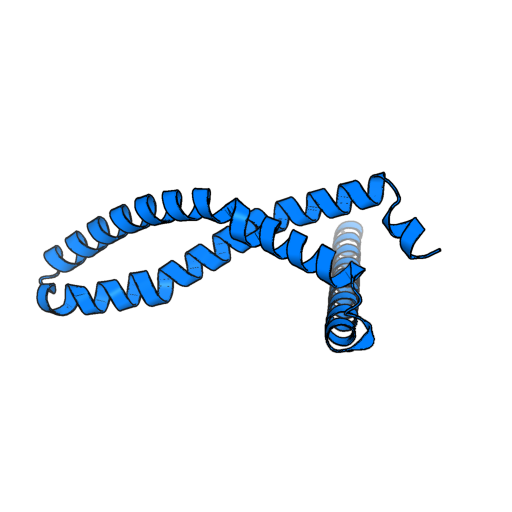O 1
ATOM 737 N N . GLY A 1 96 ? -14.575 -3.033 16.045 1.00 95.25 96 GLY A N 1
ATOM 738 C CA . GLY A 1 96 ? -14.945 -3.813 14.865 1.00 95.25 96 GLY A CA 1
ATOM 739 C C . GLY A 1 96 ? -14.928 -2.984 13.583 1.00 95.25 96 GLY A C 1
ATOM 740 O O . GLY A 1 96 ? -14.314 -3.377 12.603 1.00 95.25 96 GLY A O 1
ATOM 741 N N . LEU A 1 97 ? -15.542 -1.805 13.596 1.00 93.62 97 LEU A N 1
ATOM 742 C CA . LEU A 1 97 ? -15.666 -0.975 12.404 1.00 93.62 97 LEU A CA 1
ATOM 743 C C . LEU A 1 97 ? -14.421 -0.117 12.145 1.00 93.62 97 LEU A C 1
ATOM 745 O O . LEU A 1 97 ? -13.934 -0.064 11.018 1.00 93.62 97 LEU A O 1
ATOM 749 N N . LEU A 1 98 ? -13.901 0.584 13.159 1.00 92.94 98 LEU A N 1
ATOM 750 C CA . LEU A 1 98 ? -12.811 1.541 12.939 1.00 92.94 98 LEU A CA 1
ATOM 751 C C . LEU A 1 98 ? -11.446 0.859 12.867 1.00 92.94 98 LEU A C 1
ATOM 753 O O . LEU A 1 98 ? -10.646 1.202 12.001 1.00 92.94 98 LEU A O 1
ATOM 757 N N . VAL A 1 99 ? -11.164 -0.084 13.769 1.00 94.06 99 VAL A N 1
ATOM 758 C CA . VAL A 1 99 ? -9.823 -0.678 13.891 1.00 94.06 99 VAL A CA 1
ATOM 759 C C . VAL A 1 99 ? -9.636 -1.839 12.923 1.00 94.06 99 VAL A C 1
ATOM 761 O O . VAL A 1 99 ? -8.575 -1.944 12.318 1.00 94.06 99 VAL A O 1
ATOM 764 N N . ILE A 1 100 ? -10.635 -2.711 12.778 1.00 96.06 100 ILE A N 1
ATOM 765 C CA . ILE A 1 100 ? -10.494 -3.927 11.963 1.00 96.06 100 ILE A CA 1
ATOM 766 C C . ILE A 1 100 ? -10.792 -3.652 10.489 1.00 96.06 100 ILE A C 1
ATOM 768 O O . ILE A 1 100 ? -10.054 -4.125 9.634 1.00 96.06 100 ILE A O 1
ATOM 772 N N . GLU A 1 101 ? -11.825 -2.869 10.180 1.00 95.25 101 GLU A N 1
ATOM 773 C CA . GLU A 1 101 ? -12.224 -2.637 8.786 1.00 95.25 101 GLU A CA 1
ATOM 774 C C . GLU A 1 101 ? -11.598 -1.356 8.219 1.00 95.25 101 GLU A C 1
ATOM 776 O O . GLU A 1 101 ? -10.849 -1.380 7.238 1.00 95.25 101 GLU A O 1
ATOM 781 N N . LEU A 1 102 ? -11.873 -0.208 8.847 1.00 93.56 102 LEU A N 1
ATOM 782 C CA . LEU A 1 102 ? -11.518 1.085 8.264 1.00 93.56 102 LEU A CA 1
ATOM 783 C C . LEU A 1 102 ? -10.024 1.397 8.336 1.00 93.56 102 LEU A C 1
ATOM 785 O O . LEU A 1 102 ? -9.489 1.935 7.369 1.00 93.56 102 LEU A O 1
ATOM 789 N N . ALA A 1 103 ? -9.326 1.069 9.425 1.00 92.44 103 ALA A N 1
ATOM 790 C CA . ALA A 1 103 ? -7.897 1.362 9.522 1.00 92.44 103 ALA A CA 1
ATOM 791 C C . ALA A 1 103 ? -7.062 0.617 8.453 1.00 92.44 103 ALA A C 1
ATOM 793 O O . ALA A 1 103 ? -6.277 1.284 7.766 1.00 92.44 103 ALA A O 1
ATOM 794 N N . PRO A 1 104 ? -7.240 -0.701 8.207 1.00 93.94 104 PRO A N 1
ATOM 795 C CA . PRO A 1 104 ? -6.559 -1.388 7.109 1.00 93.94 104 PRO A CA 1
ATOM 796 C C . PRO A 1 104 ? -6.963 -0.864 5.731 1.00 93.94 104 PRO A C 1
ATOM 798 O O . PRO A 1 104 ? -6.087 -0.656 4.890 1.00 93.94 104 PRO A O 1
ATOM 801 N N . LEU A 1 105 ? -8.253 -0.582 5.510 1.00 94.75 105 LEU A N 1
ATOM 802 C CA . LEU A 1 105 ? -8.740 -0.029 4.244 1.00 94.75 105 LEU A CA 1
ATOM 803 C C . LEU A 1 105 ? -8.085 1.323 3.928 1.00 94.75 105 LEU A C 1
ATOM 805 O O . LEU A 1 105 ? -7.567 1.523 2.829 1.00 94.75 105 LEU A O 1
ATOM 809 N N . MET A 1 106 ? -8.068 2.238 4.900 1.00 92.44 106 MET A N 1
ATOM 810 C CA . MET A 1 106 ? -7.459 3.562 4.746 1.00 92.44 106 MET A CA 1
ATOM 811 C C . MET A 1 106 ? -5.951 3.465 4.524 1.00 92.44 106 MET A C 1
ATOM 813 O O . MET A 1 106 ? -5.400 4.180 3.687 1.00 92.44 106 MET A O 1
ATOM 817 N N . THR A 1 107 ? -5.285 2.549 5.228 1.00 91.69 107 THR A N 1
ATOM 818 C CA . THR A 1 107 ? -3.852 2.291 5.047 1.00 91.69 107 THR A CA 1
ATOM 819 C C . THR A 1 107 ? -3.555 1.801 3.631 1.00 91.69 107 THR A C 1
ATOM 821 O O . THR A 1 107 ? -2.690 2.362 2.960 1.00 91.69 107 THR A O 1
ATOM 824 N N . ALA A 1 108 ? -4.301 0.807 3.141 1.00 92.69 108 ALA A N 1
ATOM 825 C CA . ALA A 1 108 ? -4.140 0.281 1.789 1.00 92.69 108 ALA A CA 1
ATOM 826 C C . ALA A 1 108 ? -4.379 1.361 0.723 1.00 92.69 108 ALA A C 1
ATOM 828 O O . ALA A 1 108 ? -3.580 1.498 -0.206 1.00 92.69 108 ALA A O 1
ATOM 829 N N . LEU A 1 109 ? -5.431 2.169 0.886 1.00 91.94 109 LEU A N 1
ATOM 830 C CA . LEU A 1 109 ? -5.769 3.245 -0.043 1.00 91.94 109 LEU A CA 1
ATOM 831 C C . LEU A 1 109 ? -4.674 4.320 -0.103 1.00 91.94 109 LEU A C 1
ATOM 833 O O . LEU A 1 109 ? -4.252 4.710 -1.192 1.00 91.94 109 LEU A O 1
ATOM 837 N N . LEU A 1 110 ? -4.185 4.779 1.053 1.00 90.06 110 LEU A N 1
ATOM 838 C CA . LEU A 1 110 ? -3.144 5.806 1.122 1.00 90.06 110 LEU A CA 1
ATOM 839 C C . LEU A 1 110 ? -1.815 5.316 0.542 1.00 90.06 110 LEU A C 1
ATOM 841 O O . LEU A 1 110 ? -1.185 6.043 -0.231 1.00 90.06 110 LEU A O 1
ATOM 845 N N . ILE A 1 111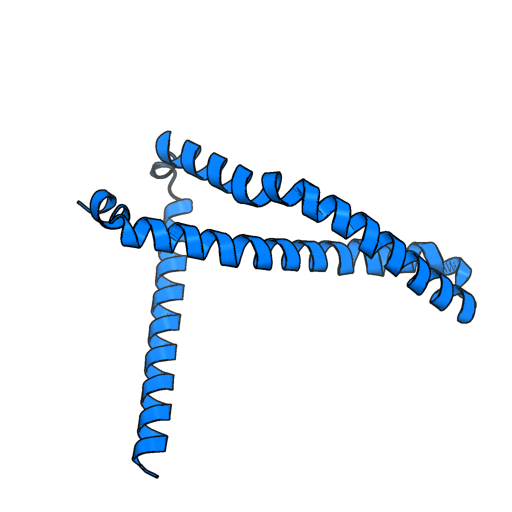 ? -1.408 4.084 0.865 1.00 88.94 111 ILE A N 1
ATOM 846 C CA . ILE A 1 111 ? -0.184 3.492 0.315 1.00 88.94 111 ILE A CA 1
ATOM 847 C C . ILE A 1 111 ? -0.304 3.362 -1.205 1.00 88.94 111 ILE A C 1
ATOM 849 O O . ILE A 1 111 ? 0.607 3.794 -1.913 1.00 88.94 111 ILE A O 1
ATOM 853 N N . ALA A 1 112 ? -1.416 2.829 -1.718 1.00 90.88 112 ALA A N 1
ATOM 854 C CA . ALA A 1 112 ? -1.634 2.672 -3.154 1.00 90.88 112 ALA A CA 1
ATOM 855 C C . ALA A 1 112 ? -1.591 4.018 -3.896 1.00 90.88 112 ALA A C 1
ATOM 857 O O . ALA A 1 112 ? -0.898 4.141 -4.907 1.00 90.88 112 ALA A O 1
ATOM 858 N N . LEU A 1 113 ? -2.269 5.043 -3.370 1.00 90.06 113 LEU A N 1
ATOM 859 C CA . LEU A 1 113 ? -2.338 6.362 -3.997 1.00 90.06 113 LEU A CA 1
ATOM 860 C C . LEU A 1 113 ? -0.972 7.058 -4.036 1.00 90.06 113 LEU A C 1
ATOM 862 O O . LEU A 1 113 ? -0.545 7.537 -5.090 1.00 90.06 113 LEU A O 1
ATOM 866 N N . ARG A 1 114 ? -0.266 7.101 -2.900 1.00 90.06 114 ARG A N 1
ATOM 867 C CA . ARG A 1 114 ? 1.036 7.773 -2.808 1.00 90.06 114 ARG A CA 1
ATOM 868 C C . ARG A 1 114 ? 2.088 7.037 -3.627 1.00 90.06 114 ARG A C 1
ATOM 870 O O . ARG A 1 114 ? 2.825 7.662 -4.389 1.00 90.06 114 ARG A O 1
ATOM 877 N N . SER A 1 115 ? 2.161 5.718 -3.470 1.00 88.94 115 SER A N 1
ATOM 878 C CA . SER A 1 115 ? 3.208 4.905 -4.094 1.00 88.94 115 SER A CA 1
ATOM 879 C C . SER A 1 115 ? 2.983 4.769 -5.596 1.00 88.94 115 SER A C 1
ATOM 881 O O . SER A 1 115 ? 3.947 4.830 -6.347 1.00 88.94 115 SER A O 1
ATOM 883 N N . GLY A 1 116 ? 1.731 4.664 -6.057 1.00 88.94 116 GLY A N 1
ATOM 884 C CA . GLY A 1 116 ? 1.413 4.526 -7.480 1.00 88.94 116 GLY A CA 1
ATOM 885 C C . GLY A 1 116 ? 1.903 5.705 -8.322 1.00 88.94 116 GLY A C 1
ATOM 886 O O . GLY A 1 116 ? 2.582 5.505 -9.328 1.00 88.94 116 GLY A O 1
ATOM 887 N N . SER A 1 117 ? 1.623 6.938 -7.886 1.00 89.69 117 SER A N 1
ATOM 888 C CA . SER A 1 117 ? 2.093 8.142 -8.587 1.00 89.69 117 SER A CA 1
ATOM 889 C C . SER A 1 117 ? 3.616 8.283 -8.524 1.00 89.69 117 SER A C 1
ATOM 891 O O . SER A 1 117 ? 4.270 8.536 -9.537 1.00 89.69 117 SER A O 1
ATOM 893 N N . ALA A 1 118 ? 4.193 8.064 -7.340 1.00 89.06 118 ALA A N 1
ATOM 894 C CA . ALA A 1 118 ? 5.618 8.261 -7.123 1.00 89.06 118 ALA A CA 1
ATOM 895 C C . ALA A 1 118 ? 6.489 7.246 -7.884 1.00 89.06 118 ALA A C 1
ATOM 897 O O . ALA A 1 118 ? 7.434 7.649 -8.557 1.00 89.06 118 ALA A O 1
ATOM 898 N N . ILE A 1 119 ? 6.134 5.956 -7.848 1.00 90.88 119 ILE A N 1
ATOM 899 C CA . ILE A 1 119 ? 6.848 4.899 -8.581 1.00 90.88 119 ILE A CA 1
ATOM 900 C C . ILE A 1 119 ? 6.758 5.151 -10.090 1.00 90.88 119 ILE A C 1
ATOM 902 O O . ILE A 1 119 ? 7.753 5.026 -10.798 1.00 90.88 119 ILE A O 1
ATOM 906 N N . ASN A 1 120 ? 5.588 5.555 -10.600 1.00 93.12 120 ASN A N 1
ATOM 907 C CA . ASN A 1 120 ? 5.439 5.860 -12.022 1.00 93.12 120 ASN A CA 1
ATOM 908 C C . ASN A 1 120 ? 6.335 7.033 -12.458 1.00 93.12 120 ASN A C 1
ATOM 910 O O . ASN A 1 120 ? 6.962 6.970 -13.515 1.00 93.12 120 ASN A O 1
ATOM 914 N N . ALA A 1 121 ? 6.432 8.084 -11.638 1.00 92.75 121 ALA A N 1
ATOM 915 C CA . ALA A 1 121 ? 7.322 9.211 -11.903 1.00 92.75 121 ALA A CA 1
ATOM 916 C C . ALA A 1 121 ? 8.803 8.792 -11.895 1.00 92.75 121 ALA A C 1
ATOM 918 O O . ALA A 1 121 ? 9.552 9.184 -12.786 1.00 92.75 121 ALA A O 1
ATOM 919 N N . GLU A 1 122 ? 9.215 7.961 -10.939 1.00 89.94 122 GLU A N 1
ATOM 920 C CA . GLU A 1 122 ? 10.589 7.462 -10.831 1.00 89.94 122 GLU A CA 1
ATOM 921 C C . GLU A 1 122 ? 10.987 6.617 -12.050 1.00 89.94 122 GLU A C 1
ATOM 923 O O . GLU A 1 122 ? 11.985 6.905 -12.711 1.00 89.94 122 GLU A O 1
ATOM 928 N N . ILE A 1 123 ? 10.148 5.653 -12.442 1.00 92.94 123 ILE A N 1
ATOM 929 C CA . ILE A 1 123 ? 10.376 4.833 -13.641 1.00 92.94 123 ILE A CA 1
ATOM 930 C C . ILE A 1 123 ? 10.388 5.694 -14.914 1.00 92.94 123 ILE A C 1
ATOM 932 O O . ILE A 1 123 ? 11.200 5.463 -15.817 1.00 92.94 123 ILE A O 1
ATOM 936 N N . ALA A 1 124 ? 9.526 6.711 -15.004 1.00 94.62 124 ALA A N 1
ATOM 937 C CA . ALA A 1 124 ? 9.529 7.641 -16.130 1.00 94.62 124 ALA A CA 1
ATOM 938 C C . ALA A 1 124 ? 10.851 8.421 -16.225 1.00 94.62 124 ALA A C 1
ATOM 940 O O . ALA A 1 124 ? 11.407 8.541 -17.319 1.00 94.62 124 ALA A O 1
ATOM 941 N N . VAL A 1 125 ? 11.392 8.889 -15.096 1.00 95.19 125 VAL A N 1
ATOM 942 C CA . VAL A 1 125 ? 12.698 9.564 -15.036 1.00 95.19 125 VAL A CA 1
ATOM 943 C C . VAL A 1 125 ? 13.823 8.618 -15.465 1.00 95.19 125 VAL A C 1
ATOM 945 O O . VAL A 1 125 ? 14.604 8.975 -16.347 1.00 95.19 125 VAL A O 1
ATOM 948 N N . MET A 1 126 ? 13.852 7.382 -14.955 1.00 94.75 126 MET A N 1
ATOM 949 C CA . MET A 1 126 ? 14.841 6.369 -15.358 1.00 94.75 126 MET A CA 1
ATOM 950 C C . MET A 1 126 ? 14.792 6.077 -16.865 1.00 94.75 126 MET A C 1
ATOM 952 O O . MET A 1 126 ? 15.825 5.882 -17.514 1.00 94.75 126 MET A O 1
ATOM 956 N N . LYS A 1 127 ? 13.586 6.068 -17.452 1.00 94.38 127 LYS A N 1
ATOM 957 C CA . LYS A 1 127 ? 13.387 5.885 -18.895 1.00 94.38 127 LYS A CA 1
ATOM 958 C C . LYS A 1 127 ? 13.954 7.050 -19.703 1.00 94.38 127 LYS A C 1
ATOM 960 O O . LYS A 1 127 ? 14.623 6.810 -20.709 1.00 94.38 127 LYS A O 1
ATOM 965 N N . VAL A 1 128 ? 13.714 8.290 -19.273 1.00 96.12 128 VAL A N 1
ATOM 966 C CA . VAL A 1 128 ? 14.234 9.503 -19.931 1.00 96.12 128 VAL A CA 1
ATOM 967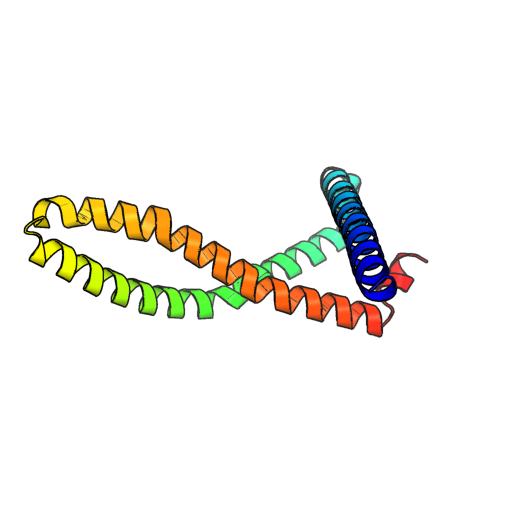 C C . VAL A 1 128 ? 15.761 9.570 -19.833 1.00 96.12 128 VAL A C 1
ATOM 969 O O . VAL A 1 128 ? 16.421 9.858 -20.832 1.00 96.12 128 VAL A O 1
ATOM 972 N N . ASN A 1 129 ? 16.325 9.198 -18.682 1.00 95.94 129 ASN A N 1
ATOM 973 C CA . ASN A 1 129 ? 17.771 9.157 -18.444 1.00 95.94 129 ASN A CA 1
ATOM 974 C C . ASN A 1 129 ? 18.479 7.956 -19.091 1.00 95.94 129 ASN A C 1
ATOM 976 O O . ASN A 1 129 ? 19.704 7.875 -19.062 1.00 95.94 129 ASN A O 1
ATOM 980 N N . ARG A 1 130 ? 17.731 7.027 -19.704 1.00 92.25 130 ARG A N 1
ATOM 981 C CA . ARG A 1 130 ? 18.236 5.788 -20.329 1.00 92.25 130 ARG A CA 1
ATOM 982 C C . ARG A 1 130 ? 18.924 4.816 -19.363 1.00 92.25 130 ARG A C 1
ATOM 984 O O . ARG A 1 130 ? 19.596 3.897 -19.824 1.00 92.25 130 ARG A O 1
ATOM 991 N N . GLU A 1 131 ? 18.698 4.944 -18.059 1.00 92.12 131 GLU A N 1
ATOM 992 C CA . GLU A 1 131 ? 19.297 4.079 -17.033 1.00 92.12 131 GLU A CA 1
ATOM 993 C C . GLU A 1 131 ? 18.915 2.607 -17.242 1.00 92.12 131 GLU A C 1
ATOM 995 O O . GLU A 1 131 ? 19.769 1.729 -17.166 1.00 92.12 131 GLU A O 1
ATOM 1000 N N . MET A 1 132 ? 17.671 2.323 -17.648 1.00 87.88 132 MET A N 1
ATOM 1001 C CA . MET A 1 132 ? 17.237 0.947 -17.942 1.00 87.88 132 MET A CA 1
ATOM 1002 C C . MET A 1 132 ? 18.086 0.276 -19.031 1.00 87.88 132 MET A C 1
ATOM 1004 O O . MET A 1 132 ? 18.450 -0.885 -18.896 1.00 87.88 132 MET A O 1
ATOM 1008 N N . ARG A 1 133 ? 18.481 1.019 -20.074 1.00 89.31 133 ARG A N 1
ATOM 1009 C CA . ARG A 1 133 ? 19.306 0.476 -21.167 1.00 89.31 133 ARG A CA 1
ATOM 1010 C C . ARG A 1 133 ? 20.732 0.173 -20.724 1.00 89.31 133 ARG A C 1
ATOM 1012 O O . ARG A 1 133 ? 21.369 -0.694 -21.303 1.00 89.31 133 ARG A O 1
ATOM 1019 N N . THR A 1 134 ? 21.236 0.901 -19.728 1.00 90.44 134 THR A N 1
ATOM 1020 C CA . THR A 1 134 ? 22.577 0.658 -19.174 1.00 90.44 134 THR A CA 1
ATOM 1021 C C . THR A 1 134 ? 22.640 -0.600 -18.318 1.00 90.44 134 THR A C 1
ATOM 1023 O O . THR A 1 134 ? 23.711 -1.165 -18.169 1.00 90.44 134 THR A O 1
ATOM 1026 N N . LEU A 1 135 ? 21.502 -1.044 -17.777 1.00 85.44 135 LEU A N 1
ATOM 1027 C CA . LEU A 1 135 ? 21.400 -2.273 -16.988 1.00 85.44 135 LEU A CA 1
ATOM 1028 C C . LEU A 1 135 ? 21.230 -3.524 -17.865 1.00 85.44 135 LEU A C 1
ATOM 1030 O O . LEU A 1 135 ? 21.479 -4.631 -17.396 1.00 85.44 135 LEU A O 1
ATOM 1034 N N . GLU A 1 136 ? 20.773 -3.350 -19.107 1.00 82.06 136 GLU A N 1
ATOM 1035 C CA . GLU A 1 136 ? 20.604 -4.426 -20.095 1.00 82.06 136 GLU A CA 1
ATOM 1036 C C . GLU A 1 136 ? 21.870 -4.704 -20.922 1.00 82.06 136 GLU A C 1
ATOM 1038 O O . GLU A 1 136 ? 21.977 -5.787 -21.500 1.00 82.06 136 GLU A O 1
ATOM 1043 N N . ALA A 1 137 ? 22.778 -3.726 -21.015 1.00 65.81 137 ALA A N 1
ATOM 1044 C CA . ALA A 1 137 ? 24.019 -3.785 -21.793 1.00 65.81 137 ALA A CA 1
ATOM 1045 C C . ALA A 1 137 ? 25.153 -4.479 -21.024 1.00 65.81 137 ALA A C 1
ATOM 1047 O O . ALA A 1 137 ? 25.914 -5.223 -21.683 1.00 65.81 137 ALA A O 1
#

pLDDT: mean 91.43, std 4.97, range [61.09, 96.31]